Protein AF-A0AAW0KH67-F1 (afdb_monomer_lite)

Secondary structure (DSSP, 8-state):
--HHHHHHHTT-TT--EEE-TT-TT-SBPPP-TT-TT--EEE-TT-TT--B--GGGGG-TT--EEE-TT-TT--------TT-TT--EEE-TT-TT--------------------------------

Structure (mmCIF, N/CA/C/O backbone):
data_AF-A0AAW0KH67-F1
#
_entry.id   AF-A0AAW0KH67-F1
#
loop_
_atom_site.group_PDB
_atom_site.id
_atom_site.type_symbol
_atom_site.label_atom_id
_atom_site.label_alt_id
_atom_site.label_comp_id
_atom_site.label_asym_id
_atom_site.label_entity_id
_atom_site.label_seq_id
_atom_site.pdbx_PDB_ins_code
_atom_site.Cartn_x
_atom_site.Cartn_y
_atom_site.Cartn_z
_atom_site.occupancy
_atom_site.B_iso_or_equiv
_atom_site.auth_seq_id
_atom_site.auth_comp_id
_atom_site.auth_asym_id
_atom_site.auth_atom_id
_atom_site.pdbx_PDB_model_num
ATOM 1 N N . MET A 1 1 ? -7.629 -13.709 -10.813 1.00 45.53 1 MET A N 1
ATOM 2 C CA . MET A 1 1 ? -8.968 -13.314 -10.306 1.00 45.53 1 MET A CA 1
ATOM 3 C C . MET A 1 1 ? -9.742 -12.595 -11.410 1.00 45.53 1 MET A C 1
ATOM 5 O O . MET A 1 1 ? -9.126 -11.840 -12.147 1.00 45.53 1 MET A O 1
ATOM 9 N N . SER A 1 2 ? -11.055 -12.812 -11.557 1.00 35.94 2 SER A N 1
ATOM 10 C CA . SER A 1 2 ? -11.870 -12.054 -12.529 1.00 35.94 2 SER A CA 1
ATOM 11 C C . SER A 1 2 ? -12.046 -10.592 -12.067 1.00 35.94 2 SER A C 1
ATOM 13 O O . SER A 1 2 ? -12.339 -10.398 -10.882 1.00 35.94 2 SER A O 1
ATOM 15 N N . PRO A 1 3 ? -11.929 -9.571 -12.946 1.00 50.59 3 PRO A N 1
ATOM 16 C CA . PRO A 1 3 ? -12.083 -8.151 -12.586 1.00 50.59 3 PRO A CA 1
ATOM 17 C C . PRO A 1 3 ? -13.411 -7.833 -11.881 1.00 50.59 3 PRO A C 1
ATOM 19 O O . PRO A 1 3 ? -13.478 -6.961 -11.017 1.00 50.59 3 PRO A O 1
ATOM 22 N N . ALA A 1 4 ? -14.464 -8.595 -12.194 1.00 40.44 4 ALA A N 1
ATOM 23 C CA . ALA A 1 4 ? -15.782 -8.448 -11.580 1.00 40.44 4 ALA A CA 1
ATOM 24 C C . ALA A 1 4 ? -15.788 -8.745 -10.066 1.00 40.44 4 ALA A C 1
ATOM 26 O O . ALA A 1 4 ? -16.560 -8.141 -9.325 1.00 40.44 4 ALA A O 1
ATOM 27 N N . VAL A 1 5 ? -14.912 -9.637 -9.585 1.00 49.16 5 VAL A N 1
ATOM 28 C CA . VAL A 1 5 ? -14.811 -9.972 -8.152 1.00 49.16 5 VAL A CA 1
ATOM 29 C C . VAL A 1 5 ? -14.183 -8.814 -7.373 1.00 49.16 5 VAL A C 1
ATOM 31 O O . VAL A 1 5 ? -14.643 -8.491 -6.281 1.00 49.16 5 VAL A O 1
ATOM 34 N N . VAL A 1 6 ? -13.190 -8.142 -7.965 1.00 54.69 6 VAL A N 1
ATOM 35 C CA . VAL A 1 6 ? -12.556 -6.949 -7.383 1.00 54.69 6 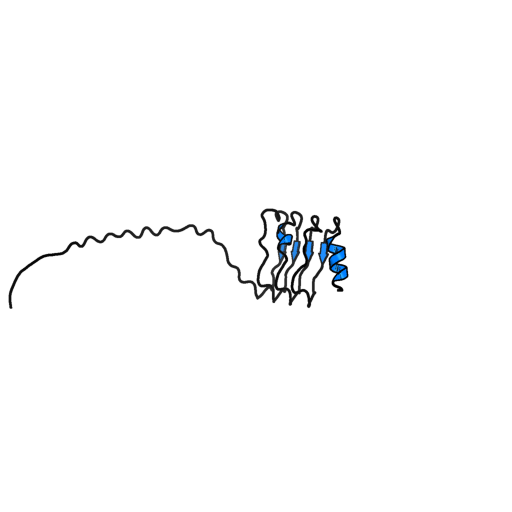VAL A CA 1
ATOM 36 C C . VAL A 1 6 ? -13.581 -5.820 -7.250 1.00 54.69 6 VAL A C 1
ATOM 38 O O . VAL A 1 6 ? -13.707 -5.226 -6.184 1.00 54.69 6 VAL A O 1
ATOM 41 N N . PHE A 1 7 ? -14.404 -5.594 -8.278 1.00 52.75 7 PHE A N 1
ATOM 42 C CA . PHE A 1 7 ? -15.411 -4.526 -8.276 1.00 52.75 7 PHE A CA 1
ATOM 43 C C . PHE A 1 7 ? -16.494 -4.695 -7.188 1.00 52.75 7 PHE A C 1
ATOM 45 O O . PHE A 1 7 ? -16.932 -3.718 -6.577 1.00 52.75 7 PHE A O 1
ATOM 52 N N . CYS A 1 8 ? -16.910 -5.933 -6.892 1.00 52.28 8 CYS A N 1
ATOM 53 C CA . CYS A 1 8 ? -17.880 -6.201 -5.824 1.00 52.28 8 CYS A CA 1
ATOM 54 C C . CYS A 1 8 ? -17.299 -6.017 -4.412 1.00 52.28 8 CYS A C 1
ATOM 56 O O . CYS A 1 8 ? -18.034 -5.637 -3.500 1.00 52.28 8 CYS A O 1
ATOM 58 N N . LEU A 1 9 ? -15.998 -6.253 -4.214 1.00 56.16 9 LEU A N 1
ATOM 59 C CA . LEU 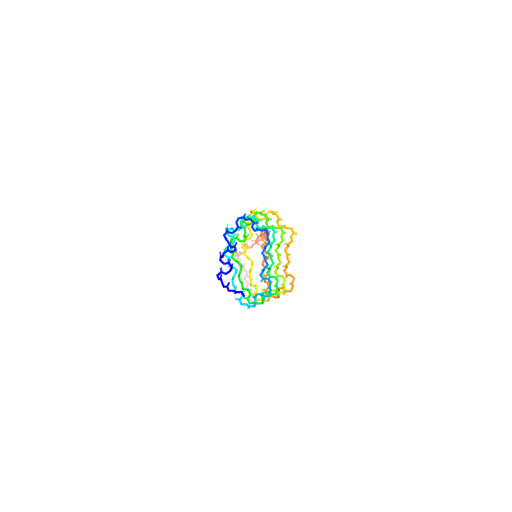A 1 9 ? -15.340 -6.062 -2.915 1.00 56.16 9 LEU A CA 1
ATOM 60 C C . LEU A 1 9 ? -15.166 -4.578 -2.566 1.00 56.16 9 LEU A C 1
ATOM 62 O O . LEU A 1 9 ? -15.258 -4.213 -1.395 1.00 56.16 9 LEU A O 1
ATOM 66 N N . MET A 1 10 ? -15.008 -3.723 -3.580 1.00 60.84 10 MET A N 1
ATOM 67 C CA . MET A 1 10 ? -14.821 -2.274 -3.426 1.00 60.84 10 MET A CA 1
ATOM 68 C C . MET A 1 10 ? -16.089 -1.534 -2.964 1.00 60.84 10 MET A C 1
ATOM 70 O O . MET A 1 10 ? -16.012 -0.355 -2.666 1.00 60.84 10 MET A O 1
ATOM 74 N N . HIS A 1 11 ? -17.241 -2.208 -2.845 1.00 58.91 11 HIS A N 1
ATOM 75 C CA . HIS A 1 11 ? -18.485 -1.644 -2.291 1.00 58.91 11 HIS A CA 1
ATOM 76 C C . HIS A 1 11 ? -18.803 -2.154 -0.870 1.00 58.91 11 HIS A C 1
ATOM 78 O O . HIS A 1 11 ? -19.884 -1.905 -0.327 1.00 58.91 11 HIS A O 1
ATOM 84 N N . SER A 1 12 ? -17.887 -2.904 -0.251 1.00 62.50 12 SER A N 1
ATOM 85 C CA . SER A 1 12 ? -18.093 -3.487 1.074 1.00 62.50 12 SER A CA 1
ATOM 86 C C . SER A 1 12 ? -17.582 -2.561 2.179 1.00 62.50 12 SER A C 1
ATOM 88 O O . SER A 1 12 ? -16.429 -2.626 2.598 1.00 62.50 12 SER A O 1
ATOM 90 N N . VAL A 1 13 ? -18.486 -1.768 2.759 1.00 66.56 13 VAL A N 1
ATOM 91 C CA . VAL A 1 13 ? -18.222 -0.865 3.905 1.00 66.56 13 VAL A CA 1
ATOM 92 C C . VAL A 1 13 ? -17.728 -1.565 5.184 1.00 66.56 13 VAL A C 1
ATOM 94 O O . VAL A 1 13 ? -17.438 -0.906 6.182 1.00 66.56 13 VAL A O 1
ATOM 97 N N . LYS A 1 14 ? -17.640 -2.898 5.207 1.00 78.88 14 LYS A N 1
ATOM 98 C CA . LYS A 1 14 ? -17.167 -3.680 6.363 1.00 78.88 14 LYS A CA 1
ATOM 99 C C . LYS A 1 14 ? -15.808 -4.338 6.139 1.00 78.88 14 LYS A C 1
ATOM 101 O O . LYS A 1 14 ? -15.303 -4.966 7.068 1.00 78.88 14 LYS A O 1
ATOM 106 N N . LEU A 1 15 ? -15.244 -4.238 4.936 1.00 83.62 15 LEU A N 1
ATOM 107 C CA . LEU A 1 15 ? -13.986 -4.893 4.617 1.00 83.62 15 LEU A CA 1
ATOM 108 C C . LEU A 1 15 ? -12.841 -4.245 5.406 1.00 83.62 15 LEU A C 1
ATOM 110 O O . LEU A 1 15 ? -12.681 -3.026 5.398 1.00 83.62 15 LEU A O 1
ATOM 114 N N . LYS A 1 16 ? -12.075 -5.077 6.112 1.00 90.94 16 LYS A N 1
ATOM 115 C CA . LYS A 1 16 ? -10.920 -4.652 6.914 1.00 90.94 16 LYS A CA 1
ATOM 116 C C . LYS A 1 16 ? -9.589 -5.042 6.292 1.00 90.94 16 LYS A C 1
ATOM 118 O O . LYS A 1 16 ? -8.604 -4.356 6.516 1.00 90.94 16 LYS A O 1
ATOM 123 N N . TYR A 1 17 ? -9.565 -6.117 5.513 1.00 90.88 17 TYR A N 1
ATOM 124 C CA . TYR A 1 17 ? -8.347 -6.631 4.909 1.00 90.88 17 TYR A CA 1
ATOM 125 C C . TYR A 1 17 ? -8.609 -6.965 3.449 1.00 90.88 17 TYR A C 1
ATOM 127 O O . TYR A 1 17 ? -9.621 -7.593 3.130 1.00 90.88 17 TYR A O 1
ATOM 135 N N . ILE A 1 18 ? -7.702 -6.524 2.586 1.00 90.50 18 ILE A N 1
ATOM 136 C CA . ILE A 1 18 ? -7.667 -6.868 1.170 1.00 90.50 18 ILE A CA 1
ATOM 137 C C . ILE A 1 18 ? -6.323 -7.527 0.906 1.00 90.50 18 ILE A C 1
ATOM 139 O O . ILE A 1 18 ? -5.281 -6.966 1.241 1.00 90.50 18 ILE A O 1
ATOM 143 N N . ASP A 1 19 ? -6.369 -8.706 0.296 1.00 90.56 19 ASP A N 1
ATOM 144 C CA . ASP A 1 19 ? -5.187 -9.394 -0.199 1.00 90.56 19 ASP A CA 1
ATOM 145 C C . ASP A 1 19 ? -5.261 -9.498 -1.721 1.00 90.56 19 ASP A C 1
ATOM 147 O O . ASP A 1 19 ? -6.201 -10.075 -2.275 1.00 90.56 19 ASP A O 1
ATOM 151 N N . LEU A 1 20 ? -4.289 -8.870 -2.371 1.00 91.00 20 LEU A N 1
ATOM 152 C CA . LEU A 1 20 ? -4.062 -8.867 -3.809 1.00 91.00 20 LEU A CA 1
ATOM 153 C C . LEU A 1 20 ? -2.652 -9.377 -4.139 1.00 91.00 20 LEU A C 1
ATOM 155 O O . LEU A 1 20 ? -2.213 -9.205 -5.273 1.00 91.00 20 LEU A O 1
ATOM 159 N N . SER A 1 21 ? -1.953 -9.997 -3.185 1.00 91.25 21 SER A N 1
ATOM 160 C CA . SER A 1 21 ? -0.598 -10.503 -3.398 1.00 91.25 21 SER A CA 1
ATOM 161 C C . SER A 1 21 ? -0.520 -11.510 -4.550 1.00 91.25 21 SER A C 1
ATOM 163 O O . SER A 1 21 ? -1.505 -12.177 -4.883 1.00 91.25 21 SER A O 1
ATOM 165 N N . PHE A 1 22 ? 0.657 -11.605 -5.175 1.00 90.56 22 PHE A N 1
ATOM 166 C CA . PHE A 1 22 ? 0.923 -12.482 -6.325 1.00 90.56 22 PHE A CA 1
ATOM 167 C C . PHE A 1 22 ? 0.018 -12.209 -7.540 1.00 90.56 22 PHE A C 1
ATOM 169 O O . PHE A 1 22 ? -0.231 -13.088 -8.371 1.00 90.56 22 PHE A O 1
ATOM 176 N N . SER A 1 23 ? -0.514 -10.989 -7.664 1.00 89.25 23 SER A N 1
ATOM 177 C CA . SER A 1 23 ? -1.334 -10.612 -8.814 1.00 89.25 23 SER A CA 1
ATOM 178 C C . SER A 1 23 ? -0.458 -10.195 -9.995 1.00 89.25 23 SER A C 1
ATOM 180 O O . SER A 1 23 ? -0.312 -9.013 -10.287 1.00 89.25 23 SER A O 1
ATOM 182 N N . GLU A 1 24 ? 0.051 -11.178 -10.738 1.00 82.12 24 GLU A N 1
ATOM 183 C CA . GLU A 1 24 ? 0.965 -10.988 -11.882 1.00 82.12 24 GLU A CA 1
ATOM 184 C C . GLU A 1 24 ? 0.426 -10.062 -12.991 1.00 82.12 24 GLU A C 1
ATOM 186 O O . GLU A 1 24 ? 1.194 -9.516 -13.773 1.00 82.12 24 GLU A O 1
ATOM 191 N N . ASN A 1 25 ? -0.896 -9.872 -13.078 1.00 86.94 25 ASN A N 1
ATOM 192 C CA . ASN A 1 25 ? -1.547 -9.027 -14.091 1.00 86.94 25 ASN A CA 1
ATOM 193 C C . ASN A 1 25 ? -2.072 -7.694 -13.526 1.00 86.94 25 ASN A C 1
ATOM 195 O O . ASN A 1 25 ? -2.775 -6.958 -14.224 1.00 86.94 25 ASN A O 1
ATOM 199 N N . LEU A 1 26 ? -1.811 -7.398 -12.251 1.00 88.12 26 LEU A N 1
ATOM 200 C CA . LEU A 1 26 ? -2.265 -6.164 -11.623 1.00 88.12 26 LEU A CA 1
ATOM 201 C C . LEU A 1 26 ? -1.305 -5.034 -11.983 1.00 88.12 26 LEU A C 1
ATOM 203 O O . LEU A 1 26 ? -0.281 -4.870 -11.341 1.00 88.12 26 LEU A O 1
ATOM 207 N N . ILE A 1 27 ? -1.655 -4.258 -13.007 1.00 89.81 27 ILE A N 1
ATOM 208 C CA . ILE A 1 27 ? -0.834 -3.123 -13.459 1.00 89.81 27 ILE A CA 1
ATOM 209 C C . ILE A 1 27 ? -1.096 -1.875 -12.608 1.00 89.81 27 ILE A C 1
ATOM 211 O O . ILE A 1 27 ? -0.182 -1.112 -12.304 1.00 89.81 27 ILE A O 1
ATOM 215 N N . ARG A 1 28 ? -2.360 -1.665 -12.223 1.00 89.94 28 ARG A N 1
ATOM 216 C CA . ARG A 1 28 ? -2.818 -0.536 -11.403 1.00 89.94 28 ARG A CA 1
ATOM 217 C C . ARG A 1 28 ? -3.836 -1.025 -10.383 1.00 89.94 28 ARG A C 1
ATOM 219 O O . ARG A 1 28 ? -4.671 -1.871 -10.718 1.00 89.94 28 ARG A O 1
ATOM 226 N N . THR A 1 29 ? -3.799 -0.500 -9.161 1.00 90.19 29 THR A N 1
ATOM 227 C CA . THR A 1 29 ? -4.816 -0.849 -8.157 1.00 90.19 29 THR A CA 1
ATOM 228 C C . THR A 1 29 ? -6.171 -0.204 -8.481 1.00 90.19 29 THR A C 1
ATOM 230 O O . THR A 1 29 ? -6.224 0.835 -9.143 1.00 90.19 29 THR A O 1
ATOM 233 N N . PRO A 1 30 ? -7.288 -0.786 -8.014 1.00 87.94 30 PRO A N 1
ATOM 234 C CA . PRO A 1 30 ? -8.600 -0.149 -8.113 1.00 87.94 30 PRO A CA 1
ATOM 235 C C . PRO A 1 30 ? -8.736 1.056 -7.166 1.00 87.94 30 PRO A C 1
ATOM 237 O O . PRO A 1 30 ? -7.883 1.296 -6.310 1.00 87.94 30 PRO A O 1
ATOM 240 N N . ASP A 1 31 ? -9.848 1.781 -7.304 1.00 87.50 31 ASP A N 1
ATOM 241 C CA . ASP A 1 31 ? -10.251 2.829 -6.365 1.00 87.50 31 ASP A CA 1
ATOM 242 C C . ASP A 1 31 ? -10.681 2.242 -5.009 1.00 87.50 31 ASP A C 1
ATOM 244 O O . ASP A 1 31 ? -11.624 1.458 -4.919 1.00 87.50 31 ASP A O 1
ATOM 248 N N . PHE A 1 32 ? -10.007 2.668 -3.941 1.00 87.94 32 PHE A N 1
ATOM 249 C CA . PHE A 1 32 ? -10.244 2.244 -2.561 1.00 87.94 32 PHE A CA 1
ATOM 250 C C . PHE A 1 32 ? -11.276 3.102 -1.805 1.00 87.94 32 PHE A C 1
ATOM 252 O O . PHE A 1 32 ? -11.555 2.818 -0.638 1.00 87.94 32 PHE A O 1
ATOM 259 N N . SER A 1 33 ? -11.879 4.116 -2.433 1.00 86.19 33 SER A N 1
ATOM 260 C CA . SER A 1 33 ? -12.848 5.023 -1.793 1.00 86.19 33 SER A CA 1
ATOM 261 C C . SER A 1 33 ? -14.047 4.303 -1.150 1.00 86.19 33 SER A C 1
ATOM 263 O O . SER A 1 33 ? -14.566 4.734 -0.117 1.00 86.19 33 SER A O 1
ATOM 265 N N . GLY A 1 34 ? -14.467 3.160 -1.701 1.00 85.31 34 GLY A N 1
ATOM 266 C CA . GLY A 1 34 ? -15.584 2.367 -1.178 1.00 85.31 34 GLY A CA 1
ATOM 267 C C . GLY A 1 34 ? -15.235 1.399 -0.034 1.00 85.31 34 GLY A C 1
ATOM 268 O O . GLY A 1 34 ? -16.124 0.725 0.496 1.00 85.31 34 GLY A O 1
ATOM 269 N N . VAL A 1 35 ? -13.971 1.365 0.414 1.00 88.44 35 VAL A N 1
ATOM 270 C CA . VAL A 1 35 ? -13.510 0.590 1.584 1.00 88.44 35 VAL A CA 1
ATOM 271 C C . VAL A 1 35 ? -12.886 1.484 2.672 1.00 88.44 35 VAL A C 1
ATOM 273 O O . VAL A 1 35 ? -11.777 1.226 3.135 1.00 88.44 35 VAL A O 1
ATOM 276 N N . PRO A 1 36 ? -13.609 2.493 3.200 1.00 88.25 36 PRO A N 1
ATOM 277 C CA . PRO A 1 36 ? -13.055 3.480 4.142 1.00 88.25 36 PRO A CA 1
ATOM 278 C C . PRO A 1 36 ? -12.636 2.889 5.501 1.00 88.25 36 PRO A C 1
ATOM 280 O O . PRO A 1 36 ? -12.053 3.567 6.345 1.00 88.25 36 PRO A O 1
ATOM 283 N N . ARG A 1 37 ? -12.980 1.623 5.763 1.00 90.25 37 ARG A N 1
ATOM 284 C CA . ARG A 1 37 ? -12.653 0.904 6.999 1.00 90.25 37 ARG A CA 1
ATOM 285 C C . ARG A 1 37 ? -11.467 -0.041 6.871 1.00 90.25 37 ARG A C 1
ATOM 287 O O . ARG A 1 37 ? -11.201 -0.748 7.843 1.00 90.25 37 ARG A O 1
ATOM 294 N N . LEU A 1 38 ? -10.791 -0.045 5.724 1.00 91.69 38 LEU A N 1
ATOM 295 C CA . LEU A 1 38 ? -9.650 -0.909 5.479 1.00 91.69 38 LEU A CA 1
ATOM 296 C C . LEU A 1 38 ? -8.553 -0.655 6.520 1.00 91.69 38 LEU A C 1
ATOM 298 O O . LEU A 1 38 ? -8.168 0.481 6.770 1.00 91.69 38 LEU A O 1
ATOM 302 N N . GLU A 1 39 ? -8.099 -1.733 7.148 1.00 94.94 39 GLU A N 1
ATOM 303 C CA . GLU A 1 39 ? -7.059 -1.769 8.178 1.00 94.94 39 GLU A CA 1
ATOM 304 C C . GLU A 1 39 ? -5.774 -2.411 7.625 1.00 94.94 39 GLU A C 1
ATOM 306 O O . GLU A 1 39 ? -4.686 -2.066 8.075 1.00 94.94 39 GLU A O 1
ATOM 311 N N . GLY A 1 40 ? -5.856 -3.277 6.608 1.00 94.00 40 GLY A N 1
ATOM 312 C CA . GLY A 1 40 ? -4.675 -3.819 5.934 1.00 94.00 40 GLY A CA 1
ATOM 313 C C . GLY A 1 40 ? -4.864 -4.068 4.440 1.00 94.00 40 GLY A C 1
ATOM 314 O O . GLY A 1 40 ? -5.913 -4.546 4.003 1.00 94.00 40 GLY A O 1
ATOM 315 N N . LEU A 1 41 ? -3.820 -3.774 3.671 1.00 93.56 41 LEU A N 1
ATOM 316 C CA . LEU A 1 41 ? -3.736 -4.009 2.236 1.00 93.56 41 LEU A CA 1
ATOM 317 C C . LEU A 1 41 ? -2.435 -4.750 1.920 1.00 93.56 41 LEU A C 1
ATOM 319 O O . LEU A 1 41 ? -1.345 -4.262 2.218 1.00 93.56 41 LEU A O 1
ATOM 323 N N . ASN A 1 42 ? -2.569 -5.933 1.328 1.00 93.44 42 ASN A N 1
ATOM 324 C CA . ASN A 1 42 ? -1.451 -6.748 0.882 1.00 93.44 42 ASN A CA 1
ATOM 325 C C . ASN A 1 42 ? -1.357 -6.721 -0.650 1.00 93.44 42 ASN A C 1
ATOM 327 O O . ASN A 1 42 ? -2.269 -7.194 -1.328 1.00 93.44 42 ASN A O 1
ATOM 331 N N . LEU A 1 43 ? -0.272 -6.155 -1.172 1.00 92.88 43 LEU A N 1
ATOM 332 C CA . LEU A 1 43 ? 0.078 -6.073 -2.591 1.00 92.88 43 LEU A CA 1
ATOM 333 C C . LEU A 1 43 ? 1.435 -6.748 -2.872 1.00 92.88 43 LEU A C 1
ATOM 335 O O . LEU A 1 43 ? 1.999 -6.535 -3.938 1.00 92.88 43 LEU A O 1
ATOM 339 N N . SER A 1 44 ? 1.958 -7.567 -1.951 1.00 91.69 44 SER A N 1
ATOM 340 C CA . SER A 1 44 ? 3.261 -8.226 -2.102 1.00 91.69 44 SER A CA 1
ATOM 341 C C . SER A 1 44 ? 3.359 -9.068 -3.379 1.00 91.69 44 SER A C 1
ATOM 343 O O . SER A 1 44 ? 2.376 -9.690 -3.797 1.00 91.69 44 SER A O 1
ATOM 345 N N . CYS A 1 45 ? 4.553 -9.144 -3.968 1.00 91.56 45 CYS A N 1
ATOM 346 C CA . CYS A 1 45 ? 4.849 -9.947 -5.162 1.00 91.56 45 CYS A CA 1
ATOM 347 C C . CYS A 1 45 ? 3.936 -9.622 -6.360 1.00 91.56 45 CYS A C 1
ATOM 349 O O . CYS A 1 45 ? 3.500 -10.516 -7.089 1.00 91.56 45 CYS A O 1
ATOM 351 N N . CYS A 1 46 ? 3.555 -8.353 -6.528 1.00 91.56 46 CYS A N 1
ATOM 352 C CA . CYS A 1 46 ? 2.838 -7.893 -7.715 1.00 91.56 46 CYS A CA 1
ATOM 353 C C . CYS A 1 46 ? 3.835 -7.316 -8.726 1.00 91.56 46 CYS A C 1
ATOM 355 O O . CYS A 1 46 ? 3.953 -6.102 -8.867 1.00 91.56 46 CYS A O 1
ATOM 357 N N . ASP A 1 47 ? 4.539 -8.189 -9.445 1.00 88.88 47 ASP A N 1
ATOM 358 C CA . ASP A 1 47 ? 5.673 -7.806 -10.299 1.00 88.88 47 ASP A CA 1
ATOM 359 C C . ASP A 1 47 ? 5.305 -6.805 -11.400 1.00 88.88 47 ASP A C 1
ATOM 361 O O . ASP A 1 47 ? 6.118 -5.955 -11.747 1.00 88.88 47 ASP A O 1
ATOM 365 N N . SER A 1 48 ? 4.074 -6.865 -11.923 1.00 90.62 48 SER A N 1
ATOM 366 C CA . SER A 1 48 ? 3.564 -5.952 -12.960 1.00 90.62 48 SER A CA 1
ATOM 367 C C . SER A 1 48 ? 2.952 -4.658 -12.415 1.00 90.62 48 SER A C 1
ATOM 369 O O . SER A 1 48 ? 2.477 -3.846 -13.211 1.00 90.62 48 SER A O 1
ATOM 371 N N . LEU A 1 49 ? 2.899 -4.465 -11.093 1.00 91.12 49 LEU A N 1
ATOM 372 C CA . LEU A 1 49 ? 2.267 -3.294 -10.486 1.00 91.12 49 LEU A CA 1
ATOM 373 C C . LEU A 1 49 ? 3.135 -2.061 -10.702 1.00 91.12 49 LEU A C 1
ATOM 375 O O . LEU A 1 49 ? 4.226 -1.972 -10.155 1.00 91.12 49 LEU A O 1
ATOM 379 N N . VAL A 1 50 ? 2.625 -1.102 -11.474 1.00 89.69 50 VAL A N 1
ATOM 380 C CA . VAL A 1 50 ? 3.331 0.145 -11.805 1.00 89.69 50 VAL A CA 1
ATOM 381 C C . VAL A 1 50 ? 2.845 1.309 -10.948 1.00 89.69 50 VAL A C 1
ATOM 383 O O . VAL A 1 50 ? 3.631 2.173 -10.570 1.00 89.69 50 VAL A O 1
ATOM 386 N N . GLU A 1 51 ? 1.549 1.339 -10.628 1.00 88.44 51 GLU A N 1
ATOM 387 C CA . GLU A 1 51 ? 0.913 2.484 -9.973 1.00 88.44 51 GLU A CA 1
ATOM 388 C C . GLU A 1 51 ? -0.149 2.042 -8.961 1.00 88.44 51 GLU A C 1
ATOM 390 O O . GLU A 1 51 ? -0.967 1.153 -9.223 1.00 88.44 51 GLU A O 1
ATOM 395 N N . ILE A 1 52 ? -0.195 2.724 -7.817 1.00 90.06 52 ILE A N 1
ATOM 396 C CA . ILE A 1 52 ? -1.263 2.577 -6.827 1.00 90.06 52 ILE A CA 1
ATOM 397 C C . ILE A 1 52 ? -2.201 3.776 -6.941 1.00 90.06 52 ILE A C 1
ATOM 399 O O . ILE A 1 52 ? -1.775 4.927 -6.973 1.00 90.06 52 ILE A O 1
ATOM 403 N N . HIS A 1 53 ? -3.500 3.502 -6.970 1.00 90.00 53 HIS A N 1
ATOM 404 C CA . HIS A 1 53 ? -4.532 4.520 -7.073 1.00 90.00 53 HIS A CA 1
ATOM 405 C C . HIS A 1 53 ? -4.471 5.502 -5.882 1.00 90.00 53 HIS A C 1
ATOM 407 O O . HIS A 1 53 ? -4.426 5.065 -4.724 1.00 90.00 53 HIS A O 1
ATOM 413 N N . PRO A 1 54 ? -4.549 6.825 -6.125 1.00 88.62 54 PRO A N 1
ATOM 414 C CA . PRO A 1 54 ? -4.338 7.857 -5.103 1.00 88.62 54 PRO A CA 1
ATOM 415 C C . PRO A 1 54 ? -5.353 7.837 -3.955 1.00 88.62 54 PRO A C 1
ATOM 417 O O . PRO A 1 54 ? -5.069 8.334 -2.868 1.00 88.62 54 PRO A O 1
ATOM 420 N N . SER A 1 55 ? -6.514 7.200 -4.141 1.00 89.38 55 SER A N 1
ATOM 421 C CA . SER A 1 55 ? -7.508 6.988 -3.075 1.00 89.38 55 SER A CA 1
ATOM 422 C C . SER A 1 55 ? -6.943 6.288 -1.834 1.00 89.38 55 SER A C 1
ATOM 424 O O . SER A 1 55 ? -7.532 6.389 -0.763 1.00 89.38 55 SER A O 1
ATOM 426 N N . ILE A 1 56 ? -5.824 5.558 -1.950 1.00 89.94 56 ILE A N 1
ATOM 427 C CA . ILE A 1 56 ? -5.175 4.931 -0.791 1.00 89.94 56 ILE A CA 1
ATOM 428 C C . ILE A 1 56 ? -4.771 5.968 0.269 1.00 89.94 56 ILE A C 1
ATOM 430 O O . ILE A 1 56 ? -4.847 5.679 1.462 1.00 89.94 56 ILE A O 1
ATOM 434 N N . GLY A 1 57 ? -4.439 7.195 -0.152 1.00 86.75 57 GLY A N 1
ATOM 435 C CA . GLY A 1 57 ? -4.087 8.295 0.741 1.00 86.75 57 GLY A CA 1
ATOM 436 C C . GLY A 1 57 ? -5.244 8.760 1.631 1.00 86.75 57 GLY A C 1
ATOM 437 O O . GLY A 1 57 ? -4.991 9.417 2.633 1.00 86.75 57 GLY A O 1
ATOM 438 N N . GLN A 1 58 ? -6.493 8.401 1.314 1.00 88.00 58 GLN A N 1
ATOM 439 C CA . GLN A 1 58 ? -7.698 8.742 2.091 1.00 88.00 58 GLN A CA 1
ATOM 440 C C . GLN A 1 58 ? -8.062 7.664 3.131 1.00 88.00 58 GLN A C 1
ATOM 442 O O . GLN A 1 58 ? -9.028 7.798 3.888 1.00 88.00 58 GLN A O 1
ATOM 447 N N . LEU A 1 59 ? -7.320 6.550 3.182 1.00 89.56 59 LEU A N 1
ATOM 448 C CA . LEU A 1 59 ? -7.617 5.435 4.081 1.00 89.56 59 LEU A CA 1
ATOM 449 C C . LEU A 1 59 ? -7.102 5.707 5.497 1.00 89.56 59 LEU A C 1
ATOM 451 O O . LEU A 1 59 ? -6.094 5.159 5.940 1.00 89.56 59 LEU A O 1
ATOM 455 N N . SER A 1 60 ? -7.855 6.505 6.250 1.00 90.19 60 SER A N 1
ATOM 456 C CA . SER A 1 60 ? -7.476 6.932 7.605 1.00 90.19 60 SER A CA 1
ATOM 457 C C . SER A 1 60 ? -7.315 5.820 8.639 1.00 90.19 60 SER A C 1
ATOM 459 O O . SER A 1 60 ? -6.720 6.047 9.691 1.00 90.19 60 SER A O 1
ATOM 461 N N . ARG A 1 61 ? -7.826 4.615 8.362 1.00 92.44 61 ARG A N 1
ATOM 462 C CA . ARG A 1 61 ? -7.756 3.444 9.254 1.00 92.44 61 ARG A CA 1
ATOM 463 C C . ARG A 1 61 ? -6.732 2.401 8.808 1.00 92.44 61 ARG A C 1
ATOM 465 O O . ARG A 1 61 ? -6.586 1.396 9.508 1.00 92.44 61 ARG A O 1
ATOM 472 N N . LEU A 1 62 ? -6.050 2.621 7.680 1.00 93.44 62 LEU A N 1
ATOM 473 C CA . LEU A 1 62 ? -5.076 1.672 7.154 1.00 93.44 62 LEU A CA 1
ATOM 474 C C . LEU A 1 62 ? -3.868 1.624 8.085 1.00 93.44 62 LEU A C 1
ATOM 476 O O . LEU A 1 62 ? -3.231 2.641 8.321 1.00 93.44 62 LEU A O 1
ATOM 480 N N . GLN A 1 63 ? -3.579 0.442 8.617 1.00 94.50 63 GLN A N 1
ATOM 481 C CA . GLN A 1 63 ? -2.477 0.196 9.546 1.00 94.50 63 GLN A CA 1
ATOM 482 C C . GLN A 1 63 ? -1.308 -0.509 8.871 1.00 94.50 63 GLN A C 1
ATOM 484 O O . GLN A 1 63 ? -0.160 -0.273 9.251 1.00 94.50 63 GLN A O 1
ATOM 489 N N . TYR A 1 64 ? -1.601 -1.348 7.876 1.00 94.06 64 TYR A N 1
ATOM 490 C CA . TYR A 1 64 ? -0.621 -2.191 7.203 1.00 94.06 64 TYR A CA 1
ATOM 491 C C . TYR A 1 64 ? -0.737 -2.039 5.687 1.00 94.06 64 TYR A C 1
ATOM 493 O O . TYR A 1 64 ? -1.789 -2.337 5.116 1.00 94.06 64 TYR A O 1
ATOM 501 N N . LEU A 1 65 ? 0.352 -1.629 5.043 1.00 93.38 65 LEU A N 1
ATOM 502 C CA . LEU A 1 65 ? 0.508 -1.631 3.594 1.00 93.38 65 LEU A CA 1
ATOM 503 C C . LEU A 1 65 ? 1.751 -2.444 3.235 1.00 93.38 65 LEU A C 1
ATOM 505 O O . LEU A 1 65 ? 2.867 -2.060 3.578 1.00 93.38 65 LEU A O 1
ATOM 509 N N . LYS A 1 66 ? 1.549 -3.581 2.567 1.00 92.56 66 LYS A N 1
ATOM 510 C CA . LYS A 1 66 ? 2.644 -4.418 2.070 1.00 92.56 66 LYS A CA 1
ATOM 511 C C . LYS A 1 66 ? 2.768 -4.285 0.567 1.00 92.56 66 LYS A C 1
ATOM 513 O O . LYS A 1 66 ? 1.791 -4.518 -0.139 1.00 92.56 66 LYS A O 1
ATOM 518 N N . LEU A 1 67 ? 3.954 -3.917 0.119 1.00 91.50 67 LEU A N 1
ATOM 519 C CA . LEU A 1 67 ? 4.334 -3.728 -1.275 1.00 91.50 67 LEU A CA 1
ATOM 520 C C . LEU A 1 67 ? 5.648 -4.457 -1.575 1.00 91.50 67 LEU A C 1
ATOM 522 O O . LEU A 1 67 ? 6.279 -4.177 -2.587 1.00 91.50 67 LEU A O 1
ATOM 526 N N . ASP A 1 68 ? 6.076 -5.378 -0.709 1.00 90.75 68 ASP A N 1
ATOM 527 C CA . ASP A 1 68 ? 7.344 -6.066 -0.886 1.00 90.75 68 ASP A CA 1
ATOM 528 C C . ASP A 1 68 ? 7.380 -6.866 -2.191 1.00 90.75 68 ASP A C 1
ATOM 530 O O . ASP A 1 68 ? 6.376 -7.424 -2.637 1.00 90.75 68 ASP A O 1
ATOM 534 N N . SER A 1 69 ? 8.558 -6.914 -2.807 1.00 89.38 69 SER A N 1
ATOM 535 C CA . SER A 1 69 ? 8.792 -7.583 -4.091 1.00 89.38 69 SER A CA 1
ATOM 536 C C . SER A 1 69 ? 7.894 -7.061 -5.229 1.00 89.38 69 SER A C 1
ATOM 538 O O . SER A 1 69 ? 7.473 -7.829 -6.085 1.00 89.38 69 SER A O 1
ATOM 540 N N . CYS A 1 70 ? 7.565 -5.762 -5.247 1.00 89.94 70 CYS A N 1
ATOM 541 C CA . CYS A 1 70 ? 6.917 -5.116 -6.397 1.00 89.94 70 CYS A CA 1
ATOM 542 C C . CYS A 1 70 ? 7.977 -4.480 -7.310 1.00 89.94 70 CYS A C 1
ATOM 544 O O . CYS A 1 70 ? 8.345 -3.319 -7.137 1.00 89.94 70 CYS A O 1
ATOM 546 N N . GLU A 1 71 ? 8.483 -5.244 -8.279 1.00 86.38 71 GLU A N 1
ATOM 547 C CA . GLU A 1 71 ? 9.637 -4.839 -9.100 1.00 86.38 71 GLU A CA 1
ATOM 548 C C . GLU A 1 71 ? 9.350 -3.734 -10.127 1.00 86.38 71 GLU A C 1
ATOM 550 O O . GLU A 1 71 ? 10.270 -3.012 -10.504 1.00 86.38 71 GLU A O 1
ATOM 555 N N . SER A 1 72 ? 8.102 -3.596 -10.589 1.00 89.00 72 SER A N 1
ATOM 556 C CA . SER A 1 72 ? 7.717 -2.556 -11.561 1.00 89.00 72 SER A CA 1
ATOM 557 C C . SER A 1 72 ? 7.170 -1.281 -10.916 1.00 89.00 72 SER A C 1
ATOM 559 O O . SER A 1 72 ? 6.814 -0.350 -11.640 1.00 89.00 72 SER A O 1
ATOM 561 N N . LEU A 1 73 ? 7.073 -1.219 -9.583 1.00 87.06 73 LEU A N 1
ATOM 562 C CA . LEU A 1 73 ? 6.440 -0.097 -8.893 1.00 87.06 73 LEU A CA 1
ATOM 563 C C . LEU A 1 73 ? 7.364 1.120 -8.939 1.00 87.06 73 LEU A C 1
ATOM 565 O O . LEU A 1 73 ? 8.420 1.135 -8.306 1.00 87.06 73 LEU A O 1
ATOM 569 N N . THR A 1 74 ? 6.981 2.143 -9.698 1.00 81.94 74 THR A N 1
ATOM 570 C CA . THR A 1 74 ? 7.845 3.311 -9.928 1.00 81.94 74 THR A CA 1
ATOM 571 C C . THR A 1 74 ? 7.616 4.437 -8.934 1.00 81.94 74 THR A C 1
ATOM 573 O O . THR A 1 74 ? 8.525 5.229 -8.709 1.00 81.94 74 THR A O 1
ATOM 576 N N . ASP A 1 75 ? 6.412 4.534 -8.371 1.00 78.81 75 ASP A N 1
ATOM 577 C CA . ASP A 1 75 ? 6.042 5.630 -7.479 1.00 78.81 75 ASP A CA 1
ATOM 578 C C . ASP A 1 75 ? 4.993 5.192 -6.451 1.00 78.81 75 ASP A C 1
ATOM 580 O O . ASP A 1 75 ? 4.230 4.242 -6.666 1.00 78.81 75 ASP A O 1
ATOM 584 N N . LEU A 1 76 ? 4.950 5.907 -5.331 1.00 81.50 76 LEU A N 1
ATOM 585 C CA . LEU A 1 76 ? 3.888 5.806 -4.345 1.00 81.50 76 LEU A CA 1
ATOM 586 C C . LEU A 1 76 ? 2.918 6.973 -4.543 1.00 81.50 76 LEU A C 1
ATOM 588 O O . LEU A 1 76 ? 3.327 8.101 -4.806 1.00 81.50 76 LEU A O 1
ATOM 592 N N . PRO A 1 77 ? 1.613 6.741 -4.372 1.00 78.56 77 PRO A N 1
ATOM 593 C CA . PRO A 1 77 ? 0.645 7.818 -4.392 1.00 78.56 77 PRO A CA 1
ATOM 594 C C . PRO A 1 77 ? 0.943 8.778 -3.246 1.00 78.56 77 PRO A C 1
ATOM 596 O O . PRO A 1 77 ? 1.447 8.373 -2.194 1.00 78.56 77 PRO A O 1
ATOM 599 N N . SER A 1 78 ? 0.581 10.046 -3.435 1.00 75.19 78 SER A N 1
ATOM 600 C CA . SER A 1 78 ? 0.731 11.056 -2.397 1.00 75.19 78 SER A CA 1
ATOM 601 C C . SER A 1 78 ? 0.021 10.603 -1.122 1.00 75.19 78 SER A C 1
ATOM 603 O O . SER A 1 78 ? -1.207 10.485 -1.051 1.00 75.19 78 SER A O 1
ATOM 605 N N . MET A 1 79 ? 0.818 10.312 -0.096 1.00 72.88 79 MET A N 1
ATOM 606 C CA . MET A 1 79 ? 0.287 10.015 1.223 1.00 72.88 79 MET A CA 1
ATOM 607 C C . MET A 1 79 ? -0.302 11.309 1.769 1.00 72.88 79 MET A C 1
ATOM 609 O O . MET A 1 79 ? 0.383 12.326 1.871 1.00 72.88 79 MET A O 1
ATOM 613 N N . SER A 1 80 ? -1.599 11.294 2.064 1.00 70.81 80 SER A N 1
ATOM 614 C CA . SER A 1 80 ? -2.265 12.466 2.618 1.00 7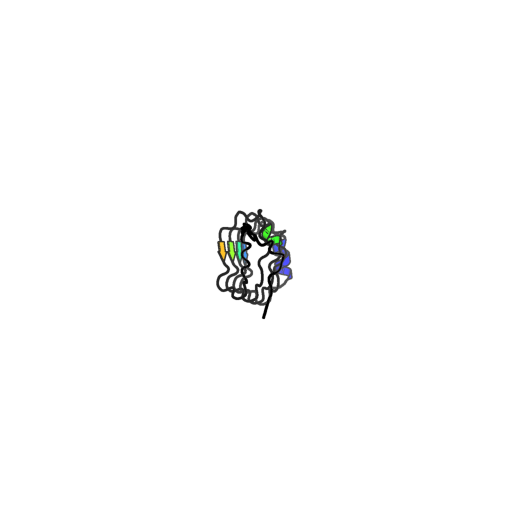0.81 80 SER A CA 1
ATOM 615 C C . SER A 1 80 ? -2.107 12.501 4.139 1.00 70.81 80 SER A C 1
ATOM 617 O O . SER A 1 80 ? -1.884 11.472 4.783 1.00 70.81 80 SER A O 1
ATOM 619 N N . ALA A 1 81 ? -2.323 13.677 4.730 1.00 70.94 81 ALA A N 1
ATOM 620 C CA . ALA A 1 81 ? -2.386 13.845 6.180 1.00 70.94 81 ALA A CA 1
ATOM 621 C C . ALA A 1 81 ? -3.493 13.005 6.851 1.00 70.94 81 ALA A C 1
ATOM 623 O O . ALA A 1 81 ? -3.534 12.938 8.076 1.00 70.94 81 ALA A O 1
ATOM 624 N N . GLU A 1 82 ? -4.396 12.379 6.090 1.00 74.56 82 GLU A N 1
ATOM 625 C CA . GLU A 1 82 ? -5.447 11.505 6.615 1.00 74.56 82 GLU A CA 1
ATOM 626 C C . GLU A 1 82 ? -4.939 10.097 6.941 1.00 74.56 82 GLU A C 1
ATOM 628 O O . GLU A 1 82 ? -5.541 9.421 7.773 1.00 74.56 82 GLU A O 1
ATOM 633 N N . MET A 1 83 ? -3.817 9.657 6.361 1.00 80.50 83 MET A N 1
ATOM 634 C CA . MET A 1 83 ? -3.269 8.299 6.489 1.00 80.50 83 MET A CA 1
ATOM 635 C C . MET A 1 83 ? -2.514 8.073 7.819 1.00 80.50 83 MET A C 1
ATOM 637 O O . MET A 1 83 ? -1.465 7.440 7.877 1.00 80.50 83 MET A O 1
ATOM 641 N N . GLN A 1 84 ? -3.057 8.603 8.917 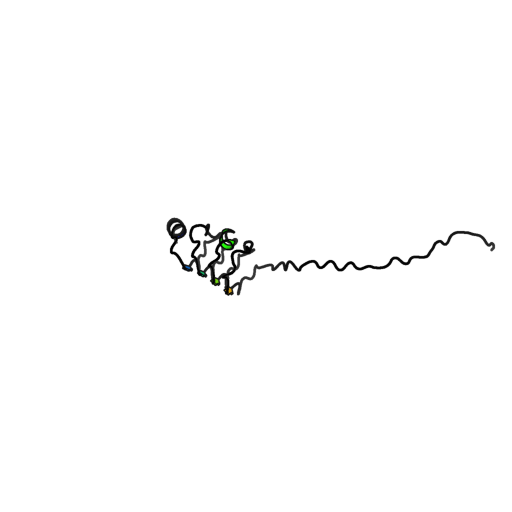1.00 81.69 84 GLN A N 1
ATOM 642 C CA . GLN A 1 84 ? -2.400 8.710 10.229 1.00 81.69 84 GLN A CA 1
ATOM 643 C C . GLN A 1 84 ? -2.275 7.378 10.975 1.00 81.69 84 GLN A C 1
ATOM 645 O O . GLN A 1 84 ? -1.490 7.267 11.912 1.00 81.69 84 GLN A O 1
ATOM 650 N N . SER A 1 85 ? -3.069 6.373 10.595 1.00 89.12 85 SER A N 1
ATOM 651 C CA . SER A 1 85 ? -3.059 5.065 11.259 1.00 89.12 85 SER A CA 1
ATOM 652 C C . SER A 1 85 ? -1.976 4.125 10.733 1.00 89.12 85 SER A C 1
ATOM 654 O O . SER A 1 85 ? -1.854 3.023 11.268 1.00 89.12 85 SER A O 1
ATOM 656 N N . LEU A 1 86 ? -1.222 4.508 9.694 1.00 89.44 86 LEU A N 1
ATOM 657 C CA . LEU A 1 86 ? -0.259 3.614 9.061 1.00 89.44 86 LEU A CA 1
ATOM 658 C C . LEU A 1 86 ? 0.904 3.335 10.016 1.00 89.44 86 LEU A C 1
ATOM 660 O O . LEU A 1 86 ? 1.635 4.233 10.419 1.00 89.44 86 LEU A O 1
ATOM 664 N N . THR A 1 87 ? 1.065 2.065 10.376 1.00 91.12 87 THR A N 1
ATOM 665 C CA . THR A 1 87 ? 2.113 1.598 11.301 1.00 91.12 87 THR A CA 1
ATOM 666 C C . THR A 1 87 ? 3.189 0.783 10.604 1.00 91.12 87 THR A C 1
ATOM 668 O O . THR A 1 87 ? 4.305 0.678 11.105 1.00 91.12 87 THR A O 1
ATOM 671 N N . LEU A 1 88 ? 2.854 0.195 9.456 1.00 90.31 88 LEU A N 1
ATOM 672 C CA . LEU A 1 88 ? 3.753 -0.632 8.674 1.00 90.31 88 LEU A CA 1
ATOM 673 C C . LEU A 1 88 ? 3.573 -0.317 7.195 1.00 90.31 88 LEU A C 1
ATOM 675 O O . LEU A 1 88 ? 2.480 -0.480 6.645 1.00 90.31 88 LEU A O 1
ATOM 679 N N . LEU A 1 89 ? 4.680 0.079 6.579 1.00 90.25 89 LEU A N 1
ATOM 680 C CA . LEU A 1 89 ? 4.859 0.184 5.142 1.00 90.25 89 LEU A CA 1
ATOM 681 C C . LEU A 1 89 ? 6.051 -0.695 4.770 1.00 90.25 89 LEU A C 1
ATOM 683 O O . LEU A 1 89 ? 7.174 -0.400 5.173 1.00 90.25 89 LEU A O 1
ATOM 687 N N . ASP A 1 90 ? 5.797 -1.786 4.053 1.00 88.50 90 ASP A N 1
ATOM 688 C CA . ASP A 1 90 ? 6.851 -2.689 3.589 1.00 88.50 90 ASP A CA 1
ATOM 689 C C . ASP A 1 90 ? 7.107 -2.475 2.098 1.00 88.50 90 ASP A C 1
ATOM 691 O O . ASP A 1 90 ? 6.240 -2.763 1.278 1.00 88.50 90 ASP A O 1
ATOM 695 N N . LEU A 1 91 ? 8.286 -1.944 1.772 1.00 87.12 91 LEU A N 1
ATOM 696 C CA . LEU A 1 91 ? 8.784 -1.713 0.408 1.00 87.12 91 LEU A CA 1
ATOM 697 C C . LEU A 1 91 ? 10.026 -2.574 0.126 1.00 87.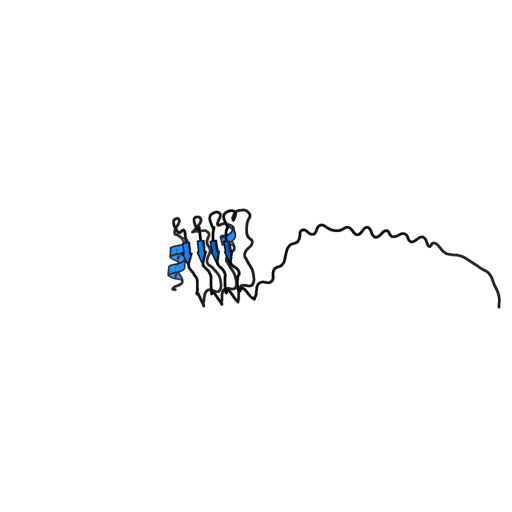12 91 LEU A C 1
ATOM 699 O O . LEU A 1 91 ? 10.827 -2.265 -0.759 1.00 87.12 91 LEU A O 1
ATOM 703 N N . SER A 1 92 ? 10.247 -3.619 0.927 1.00 85.12 92 SER A N 1
ATOM 704 C CA . SER A 1 92 ? 11.409 -4.494 0.783 1.00 85.12 92 SER A CA 1
ATOM 705 C C . SER A 1 92 ? 11.433 -5.110 -0.614 1.00 85.12 92 SER A C 1
ATOM 707 O O . SER A 1 92 ? 10.398 -5.503 -1.139 1.00 85.12 92 SER A O 1
ATOM 709 N N . CYS A 1 93 ? 12.610 -5.215 -1.232 1.00 82.56 93 CYS A N 1
ATOM 710 C CA . CYS A 1 93 ? 12.747 -5.776 -2.583 1.00 82.56 93 CYS A CA 1
ATOM 711 C C . CYS A 1 93 ? 11.984 -5.008 -3.689 1.00 82.56 93 CYS A C 1
ATOM 713 O O . CYS A 1 93 ? 11.786 -5.547 -4.773 1.00 82.56 93 CYS A O 1
ATOM 715 N N . CYS A 1 94 ? 11.611 -3.742 -3.467 1.00 78.81 94 CYS A N 1
ATOM 716 C CA . CYS A 1 94 ? 11.215 -2.827 -4.541 1.00 78.81 94 CYS A CA 1
ATOM 717 C C . CYS A 1 94 ? 12.469 -2.204 -5.168 1.00 78.81 94 CYS A C 1
ATOM 719 O O . CYS A 1 94 ? 12.998 -1.207 -4.677 1.00 78.81 94 CYS A O 1
ATOM 721 N N . TYR A 1 95 ? 12.985 -2.810 -6.237 1.00 69.44 95 TYR A N 1
ATOM 722 C CA . TYR A 1 95 ? 14.255 -2.397 -6.851 1.00 69.44 95 TYR A CA 1
ATOM 723 C C . TYR A 1 95 ? 14.148 -1.164 -7.765 1.00 69.44 95 TYR A C 1
ATOM 725 O O . TYR A 1 95 ? 15.164 -0.553 -8.087 1.00 69.44 95 TYR A O 1
ATOM 733 N N . SER A 1 96 ? 12.934 -0.784 -8.168 1.00 65.31 96 SER A N 1
ATOM 734 C CA . SER A 1 96 ? 12.635 0.349 -9.057 1.00 65.31 96 SER A CA 1
ATOM 735 C C . SER A 1 96 ? 12.368 1.671 -8.331 1.00 65.31 96 SER A C 1
ATOM 737 O O . SER A 1 96 ? 12.118 2.684 -8.983 1.00 65.31 96 SER A O 1
ATOM 739 N N . PHE A 1 97 ? 12.390 1.679 -6.995 1.00 59.62 97 PHE A N 1
ATOM 740 C CA . PHE A 1 97 ? 11.939 2.818 -6.202 1.00 59.62 97 PHE A CA 1
ATOM 741 C C . PHE A 1 97 ? 13.011 3.921 -6.136 1.00 59.62 97 PHE A C 1
ATOM 743 O O . PHE A 1 97 ? 13.983 3.825 -5.385 1.00 59.62 97 PHE A O 1
ATOM 750 N N . HIS A 1 98 ? 12.845 4.985 -6.927 1.00 54.16 98 HIS A N 1
ATOM 751 C CA . HIS A 1 98 ? 13.698 6.175 -6.866 1.00 54.16 98 HIS A CA 1
ATOM 752 C C . HIS A 1 98 ? 13.185 7.097 -5.748 1.00 54.16 98 HIS A C 1
ATOM 754 O O . HIS A 1 98 ? 12.228 7.845 -5.930 1.00 54.16 98 HIS A O 1
ATOM 760 N N . ILE A 1 99 ? 13.793 7.031 -4.562 1.00 52.38 99 ILE A N 1
ATOM 761 C CA . ILE A 1 99 ? 13.431 7.912 -3.443 1.00 52.38 99 ILE A CA 1
ATOM 762 C C . ILE A 1 99 ? 13.905 9.337 -3.770 1.00 52.38 99 ILE A C 1
ATOM 764 O O . ILE A 1 99 ? 15.094 9.633 -3.665 1.00 52.38 99 ILE A O 1
ATOM 768 N N . TYR A 1 100 ? 12.985 10.233 -4.135 1.00 48.34 100 TYR A N 1
ATOM 769 C CA . TYR A 1 100 ? 13.212 11.673 -4.018 1.00 48.34 100 TYR A CA 1
ATOM 770 C C . TYR A 1 100 ? 12.885 12.073 -2.581 1.00 48.34 100 TYR A C 1
ATOM 772 O O . TYR A 1 100 ? 11.723 12.219 -2.207 1.00 48.34 100 TYR A O 1
ATOM 780 N N . VAL A 1 101 ? 13.915 12.215 -1.750 1.00 45.97 101 VAL A N 1
ATOM 781 C CA . VAL A 1 101 ? 13.776 12.954 -0.494 1.00 45.97 101 VAL A CA 1
ATOM 782 C C . VAL A 1 101 ? 13.479 14.401 -0.867 1.00 45.97 101 VAL A C 1
ATOM 784 O O . VAL A 1 101 ? 14.351 15.102 -1.375 1.00 45.97 101 VAL A O 1
ATOM 787 N N . VAL A 1 102 ? 12.243 14.841 -0.635 1.00 53.12 102 VAL A N 1
ATOM 788 C CA . VAL A 1 102 ? 11.940 16.266 -0.478 1.00 53.12 102 VAL A CA 1
ATOM 789 C C . VAL A 1 102 ? 12.569 16.644 0.859 1.00 53.12 102 VAL A C 1
ATOM 791 O O . VAL A 1 102 ? 11.943 16.524 1.907 1.00 53.12 102 VAL A O 1
ATOM 794 N N . GLY A 1 103 ? 13.870 16.930 0.842 1.00 44.12 103 GLY A N 1
ATOM 795 C CA . GLY A 1 103 ? 14.464 17.694 1.924 1.00 44.12 103 GLY A CA 1
ATOM 796 C C . GLY A 1 103 ? 13.778 19.048 1.909 1.00 44.12 103 GLY A C 1
ATOM 797 O O . GLY A 1 103 ? 13.620 19.630 0.834 1.00 44.12 103 GLY A O 1
ATOM 798 N N . ASP A 1 104 ? 13.312 19.504 3.066 1.00 47.62 104 ASP A N 1
ATOM 799 C CA . ASP A 1 104 ? 13.094 20.923 3.287 1.00 47.62 104 ASP A CA 1
ATOM 800 C C . ASP A 1 104 ? 14.348 21.643 2.764 1.00 47.62 104 ASP A C 1
ATOM 802 O O . ASP A 1 104 ? 15.454 21.430 3.265 1.00 47.62 104 ASP A O 1
ATOM 806 N N . ASP A 1 105 ? 14.202 22.380 1.662 1.00 56.19 105 ASP A N 1
ATOM 807 C CA . ASP A 1 105 ? 15.228 23.287 1.162 1.00 56.19 105 ASP A CA 1
ATOM 808 C C . ASP A 1 105 ? 15.274 24.441 2.167 1.00 56.19 105 ASP A C 1
ATOM 8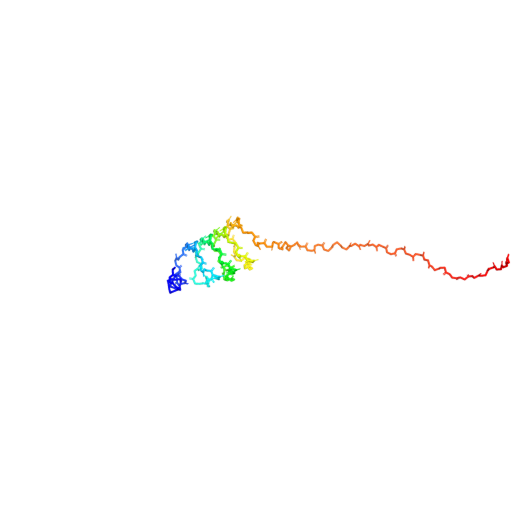10 O O . ASP A 1 105 ? 14.646 25.484 1.993 1.00 56.19 105 ASP A O 1
ATOM 814 N N . ASP A 1 106 ? 15.935 24.199 3.299 1.00 54.53 106 ASP A N 1
ATOM 815 C CA . ASP A 1 106 ? 16.446 25.258 4.150 1.00 54.53 106 ASP A CA 1
ATOM 816 C C . ASP A 1 106 ? 17.524 25.943 3.311 1.00 54.53 106 ASP A C 1
ATOM 818 O O . ASP A 1 106 ? 18.692 25.548 3.339 1.00 54.53 106 ASP A O 1
ATOM 822 N N . GLY A 1 107 ? 17.098 26.902 2.484 1.00 54.50 107 GLY A N 1
ATOM 823 C CA . GLY A 1 107 ? 17.970 27.741 1.682 1.00 54.50 107 GLY A CA 1
ATOM 824 C C . GLY A 1 107 ? 19.091 28.279 2.560 1.00 54.50 107 GLY A C 1
ATOM 825 O O . GLY A 1 107 ? 18.891 29.174 3.380 1.00 54.50 107 GLY A O 1
ATOM 826 N N . VAL A 1 108 ? 20.277 27.691 2.420 1.00 58.59 108 VAL A N 1
ATOM 827 C CA . VAL A 1 108 ? 21.503 28.294 2.916 1.00 58.59 108 VAL A CA 1
ATOM 828 C C . VAL A 1 108 ? 21.776 29.433 1.952 1.00 58.59 108 VAL A C 1
ATOM 830 O O . VAL A 1 108 ? 22.353 29.230 0.884 1.00 58.59 108 VAL A O 1
ATOM 833 N N . ASP A 1 109 ? 21.299 30.620 2.314 1.00 62.06 109 ASP A N 1
ATOM 834 C CA . ASP A 1 109 ? 21.818 31.868 1.778 1.00 62.06 109 ASP A CA 1
ATOM 835 C C . ASP A 1 109 ? 23.323 31.874 2.091 1.00 62.06 109 ASP A C 1
ATOM 837 O O . ASP A 1 109 ? 23.745 32.149 3.218 1.00 62.06 109 ASP A O 1
ATOM 841 N N . ASN A 1 110 ? 24.142 31.470 1.117 1.00 60.84 110 ASN A N 1
ATOM 842 C CA . ASN A 1 110 ? 25.567 31.760 1.147 1.00 60.84 110 ASN A CA 1
ATOM 843 C C . ASN A 1 110 ? 25.678 33.260 0.874 1.00 60.84 110 ASN A C 1
ATOM 845 O O . ASN A 1 110 ? 25.621 33.699 -0.272 1.00 60.84 110 ASN A O 1
ATOM 849 N N . ASP A 1 111 ? 25.737 34.035 1.953 1.00 60.31 111 ASP A N 1
ATOM 850 C CA . ASP A 1 111 ? 26.174 35.428 1.941 1.00 60.31 111 ASP A CA 1
ATOM 851 C C . ASP A 1 111 ? 27.686 35.423 1.654 1.00 60.31 111 ASP A C 1
ATOM 853 O O . ASP A 1 111 ? 28.521 35.551 2.551 1.00 60.31 111 ASP A O 1
ATOM 857 N N . ASP A 1 112 ? 28.036 35.131 0.399 1.00 61.62 112 ASP A N 1
ATOM 858 C CA . ASP A 1 112 ? 29.373 35.341 -0.136 1.00 61.62 112 ASP A CA 1
ATOM 859 C C . ASP A 1 112 ? 29.489 36.846 -0.385 1.00 61.62 112 ASP A C 1
ATOM 861 O O . ASP A 1 112 ? 28.985 37.378 -1.371 1.00 61.62 112 ASP A O 1
ATOM 865 N N . GLY A 1 113 ? 30.060 37.543 0.598 1.00 62.06 113 GLY A N 1
ATOM 866 C CA . GLY A 1 113 ? 30.315 38.972 0.522 1.00 62.06 113 GLY A CA 1
ATOM 867 C C . GLY A 1 113 ? 31.197 39.309 -0.676 1.00 62.06 113 GLY A C 1
ATOM 868 O O . GLY A 1 113 ? 32.356 38.898 -0.728 1.00 62.06 113 GLY A O 1
ATOM 869 N N . ASP A 1 114 ? 30.648 40.092 -1.600 1.00 62.75 114 ASP A N 1
ATOM 870 C CA . ASP A 1 114 ? 31.412 40.780 -2.635 1.00 62.75 114 ASP A CA 1
ATOM 871 C C . ASP A 1 114 ? 32.088 42.015 -2.000 1.00 62.75 114 ASP A C 1
ATOM 873 O O . ASP A 1 114 ? 31.571 43.133 -2.055 1.00 62.75 114 ASP A O 1
ATOM 877 N N . ASP A 1 115 ? 33.229 41.789 -1.345 1.00 64.75 115 ASP A N 1
ATOM 878 C CA . ASP A 1 115 ? 34.258 42.810 -1.125 1.00 64.75 115 ASP A CA 1
ATOM 879 C C . ASP A 1 115 ? 35.173 42.815 -2.363 1.00 64.75 115 ASP A C 1
ATOM 881 O O . ASP A 1 115 ? 36.167 42.095 -2.391 1.00 64.75 115 ASP A O 1
ATOM 885 N N . ASP A 1 116 ? 34.849 43.625 -3.373 1.00 63.38 116 ASP A N 1
ATOM 886 C CA . ASP A 1 116 ? 35.791 44.004 -4.434 1.00 63.38 116 ASP A CA 1
ATOM 887 C C . ASP A 1 116 ? 35.886 45.540 -4.473 1.00 63.38 116 ASP A C 1
ATOM 889 O O . ASP A 1 116 ? 35.173 46.236 -5.201 1.00 63.38 116 ASP A O 1
ATOM 893 N N . ASP A 1 117 ? 36.765 46.061 -3.613 1.00 63.03 117 ASP A N 1
ATOM 894 C CA . ASP A 1 117 ? 37.449 47.337 -3.809 1.00 63.03 117 ASP A CA 1
ATOM 895 C C . ASP A 1 117 ? 38.419 47.161 -4.987 1.00 63.03 117 ASP A C 1
ATOM 897 O O . ASP A 1 117 ? 39.433 46.500 -4.808 1.00 63.03 117 ASP A O 1
ATOM 901 N N . ASP A 1 118 ? 38.139 47.743 -6.154 1.00 61.56 118 ASP A N 1
ATOM 902 C CA . ASP A 1 118 ? 39.145 48.027 -7.193 1.00 61.56 118 ASP A CA 1
ATOM 903 C C . ASP A 1 118 ? 38.566 49.032 -8.213 1.00 61.56 118 ASP A C 1
ATOM 905 O O . ASP A 1 118 ? 38.202 48.687 -9.336 1.00 61.56 118 ASP A O 1
ATOM 909 N N . ASP A 1 119 ? 38.480 50.306 -7.817 1.00 60.28 119 ASP A N 1
ATOM 910 C CA . ASP A 1 119 ? 38.494 51.423 -8.771 1.00 60.28 119 ASP A CA 1
ATOM 911 C C . ASP A 1 119 ? 39.956 51.888 -8.924 1.00 60.28 119 ASP A C 1
ATOM 913 O O . ASP A 1 119 ? 40.407 52.842 -8.283 1.00 60.28 119 ASP A O 1
ATOM 917 N N . ASP A 1 120 ? 40.708 51.156 -9.748 1.00 64.94 120 ASP A N 1
ATOM 918 C CA . ASP A 1 120 ? 41.933 51.626 -10.400 1.00 64.94 120 ASP A CA 1
ATOM 919 C C . ASP A 1 120 ? 41.528 52.274 -11.725 1.00 64.94 120 ASP A C 1
ATOM 921 O O . ASP A 1 120 ? 40.915 51.609 -12.555 1.00 64.94 120 ASP A O 1
ATOM 925 N N . ASP A 1 121 ? 41.837 53.558 -11.914 1.00 58.06 121 ASP A N 1
ATOM 926 C CA . ASP A 1 121 ? 42.036 54.122 -13.250 1.00 58.06 121 ASP A CA 1
ATOM 927 C C . ASP A 1 121 ? 42.710 55.503 -13.184 1.00 58.06 121 ASP A C 1
ATOM 929 O O . ASP A 1 121 ? 42.140 56.500 -12.726 1.00 58.06 121 ASP A O 1
ATOM 933 N N . GLY A 1 122 ? 43.908 55.542 -13.767 1.00 57.34 122 GLY A N 1
ATOM 934 C CA . GLY A 1 122 ? 44.498 56.709 -14.415 1.00 57.34 122 GLY A CA 1
ATOM 935 C C . GLY A 1 122 ? 45.588 57.404 -13.602 1.00 57.34 122 GLY A C 1
ATOM 936 O O . GLY A 1 122 ? 45.401 57.775 -12.449 1.00 57.34 122 GLY A O 1
ATOM 937 N N . ASP A 1 123 ? 46.758 57.710 -14.138 1.00 57.81 123 ASP A N 1
ATOM 938 C CA . ASP A 1 123 ? 47.315 57.581 -15.481 1.00 57.81 123 ASP A CA 1
ATOM 939 C C . ASP A 1 123 ? 48.787 58.027 -15.356 1.00 57.81 123 ASP A C 1
ATOM 941 O O . ASP A 1 123 ? 49.144 58.738 -14.413 1.00 57.81 123 ASP A O 1
ATOM 945 N N . ASP A 1 124 ? 49.576 57.664 -16.366 1.00 63.78 124 ASP A N 1
ATOM 946 C CA . ASP A 1 124 ? 50.835 58.294 -16.779 1.00 63.78 124 ASP A CA 1
ATOM 947 C C . ASP A 1 124 ? 52.078 58.105 -15.890 1.00 63.78 124 ASP A C 1
ATOM 949 O O . ASP A 1 124 ? 52.170 58.608 -14.778 1.00 63.78 124 ASP A O 1
ATOM 953 N N . ASP A 1 125 ? 53.082 57.411 -16.441 1.00 57.28 125 ASP A N 1
ATOM 954 C CA . ASP A 1 125 ? 54.457 57.927 -16.532 1.00 57.28 125 ASP A CA 1
ATOM 955 C C . ASP A 1 125 ? 55.330 56.982 -17.390 1.00 57.28 125 ASP A C 1
ATOM 957 O O . ASP A 1 125 ? 55.800 55.927 -16.965 1.00 57.28 125 ASP A O 1
ATOM 961 N N . ASP A 1 126 ? 55.452 57.374 -18.657 1.00 61.88 126 ASP A N 1
ATOM 962 C CA . ASP A 1 126 ? 56.694 57.601 -19.403 1.00 61.88 126 ASP A CA 1
ATOM 963 C C . ASP A 1 126 ? 57.882 56.599 -19.410 1.00 61.88 126 ASP A C 1
ATOM 965 O O . ASP A 1 126 ? 58.529 56.275 -18.419 1.00 61.88 126 ASP A O 1
ATOM 969 N N . GLU A 1 127 ? 58.268 56.337 -20.667 1.00 62.22 127 GLU A N 1
ATOM 970 C CA . GLU A 1 127 ? 59.628 56.248 -21.227 1.00 62.22 127 GLU A CA 1
ATOM 971 C C . GLU A 1 127 ? 60.477 54.952 -21.144 1.00 62.22 127 GLU A C 1
ATOM 973 O O . GLU A 1 127 ? 61.150 54.651 -20.162 1.00 62.22 127 GLU A O 1
ATOM 978 N N . LEU A 1 128 ? 60.570 54.353 -22.351 1.00 53.38 128 LEU A N 1
ATOM 979 C CA . LEU A 1 128 ? 61.752 53.849 -23.093 1.00 53.38 128 LEU A CA 1
ATOM 980 C C . LEU A 1 128 ? 62.414 52.516 -22.700 1.00 53.38 128 LEU A C 1
ATOM 982 O O . LEU A 1 128 ? 63.231 52.465 -21.756 1.00 53.38 128 LEU A O 1
#

pLDDT: mean 76.38, std 16.1, range [35.94, 94.94]

Radius of gyration: 27.26 Å; chains: 1; bounding box: 80×72×34 Å

Foldseek 3Di:
DDVVVLVVVLQDCPDAEDAPDLVQPCQEDDQNQNHLNHQEYHHHQNQNHAYYDLNVLQNLNHAYYAHAQNQNHQDYHDNHPSVVNHNDDHHHNNPNYDDDPPDPCPPPPPCPDPPDPDPDDDDDDDDD

InterPro domains:
  IPR032675 Leucine-rich repeat domain superfamily [G3DSA:3.80.10.10] (6-106)
  IPR044974 Disease resistance protein, plants [PTHR11017] (13-96)

Sequence (128 aa):
MSPAVVFCLMHSVKLKYIDLSFSENLIRTPDFSGVPRLEGLNLSCCDSLVEIHPSIGQLSRLQYLKLDSCESLTDLPSMSAEMQSLTLLDLSCCYSFHIYVVGDDDGVDNDDGDDDDDDDDGDDDDEL

Organism: Quercus suber (NCBI:txid58331)